Protein AF-A0A850Q297-F1 (afdb_monomer)

Sequence (116 aa):
MTSQLILLASAAAVTLILASGAYAALRRKRAEKAAANSEKAMLAKIADDQSKIDAAINAMADEMKDIRADIQWLTSERMIDQAINMAREGESGQEIVRQTGISADELVAMQAFRRH

Radius of gyration: 42.08 Å; Cα contacts (8 Å, |Δi|>4): 27; chains: 1; bounding box: 79×22×115 Å

Solvent-accessible surface area (backbone atoms only — not comparable to full-atom values): 6307 Å² total; per-residue (Å²): 117,69,70,62,52,52,54,51,52,52,53,53,51,52,52,52,52,51,50,51,52,54,50,53,52,52,51,49,56,50,50,54,53,51,50,56,50,50,51,53,52,50,52,52,48,52,53,51,54,48,54,52,51,55,52,51,52,52,52,50,53,52,52,52,50,51,52,49,51,52,51,52,51,54,49,51,54,51,38,50,54,49,43,52,50,41,51,72,74,64,52,52,52,68,56,38,27,73,75,51,70,50,45,58,67,58,51,52,51,53,54,57,60,71,76,108

Nearest PDB structures (foldseek):
  3frw-assembly2_D  TM=8.303E-01  e=1.503E+00  Blautia obeum ATCC 29174
  3frw-assembly1_A  TM=8.106E-01  e=3.415E+00  Blautia obeum ATCC 29174
  3ssw-assembly1_R  TM=7.664E-01  e=7.761E+00  Escherichia coli K-12

Foldseek 3Di:
DVVVVVVVVVVVVVVVVVVVVVVVVVVVVVVVVVVVVVVVVVVVVVVVVVVVVVVVVVVVVVVVVVVVVVVVVVLLVVLLVVLLVCVVVVHDQVVSCVVRVAGPVNNVVVVVVVVD

pLDDT: mean 88.02, std 8.3, range [48.84, 97.0]

Structure (mmCIF, N/CA/C/O backbone):
data_AF-A0A850Q297-F1
#
_entry.id   AF-A0A850Q297-F1
#
loop_
_atom_site.group_PDB
_atom_site.id
_atom_site.type_symbol
_atom_site.label_atom_id
_atom_site.label_alt_id
_atom_site.label_comp_id
_atom_site.label_asym_id
_atom_site.label_entity_id
_atom_site.label_seq_id
_atom_site.pdbx_PDB_ins_code
_atom_site.Cartn_x
_atom_site.Cartn_y
_atom_site.Cartn_z
_atom_site.occupancy
_atom_site.B_iso_or_equiv
_atom_site.auth_seq_id
_atom_site.auth_comp_id
_atom_site.auth_asym_id
_atom_site.auth_atom_id
_atom_site.pdbx_PDB_model_num
ATOM 1 N N . MET A 1 1 ? 47.324 -0.361 -70.277 1.00 60.75 1 MET A N 1
ATOM 2 C CA . MET A 1 1 ? 46.629 -1.147 -69.226 1.00 60.75 1 MET A CA 1
ATOM 3 C C . MET A 1 1 ? 46.745 -0.545 -67.825 1.00 60.75 1 MET A C 1
ATOM 5 O O . MET A 1 1 ? 45.784 -0.635 -67.078 1.00 60.75 1 MET A O 1
ATOM 9 N N . THR A 1 2 ? 47.851 0.107 -67.453 1.00 68.31 2 THR A N 1
ATOM 10 C CA . THR A 1 2 ? 48.070 0.652 -66.095 1.00 68.31 2 THR A CA 1
ATOM 11 C C . THR A 1 2 ? 47.100 1.771 -65.684 1.00 68.31 2 THR A C 1
ATOM 13 O O . THR A 1 2 ? 46.621 1.777 -64.556 1.00 68.31 2 THR A O 1
ATOM 16 N N . SER A 1 3 ? 46.736 2.680 -66.595 1.00 66.38 3 SER A N 1
ATOM 17 C CA . SER A 1 3 ? 45.834 3.808 -66.291 1.00 66.38 3 SER A CA 1
ATOM 18 C C . SER A 1 3 ? 44.388 3.382 -65.970 1.00 66.38 3 SER A C 1
ATOM 20 O O . SER A 1 3 ? 43.772 3.931 -65.059 1.00 66.38 3 SER A O 1
ATOM 22 N N . GLN A 1 4 ? 43.863 2.342 -66.633 1.00 75.56 4 GLN A N 1
ATOM 23 C CA . GLN A 1 4 ? 42.522 1.812 -66.339 1.00 75.56 4 GLN A CA 1
ATOM 24 C C . GLN A 1 4 ? 42.455 1.099 -64.982 1.00 75.56 4 GLN A C 1
ATOM 26 O O . GLN A 1 4 ? 41.444 1.200 -64.292 1.00 75.56 4 GLN A O 1
ATOM 31 N N . LEU A 1 5 ? 43.538 0.433 -64.568 1.00 76.00 5 LEU A N 1
ATOM 32 C CA . LEU A 1 5 ? 43.620 -0.213 -63.254 1.00 76.00 5 LEU A CA 1
ATOM 33 C C . LEU A 1 5 ? 43.636 0.813 -62.111 1.00 76.00 5 LEU A C 1
ATOM 35 O O . LEU A 1 5 ? 42.999 0.588 -61.087 1.00 76.00 5 LEU A O 1
ATOM 39 N N . ILE A 1 6 ? 44.295 1.961 -62.302 1.00 78.62 6 ILE A N 1
ATOM 40 C CA . ILE A 1 6 ? 44.317 3.049 -61.310 1.00 78.62 6 ILE A CA 1
ATOM 41 C C . ILE A 1 6 ? 42.926 3.685 -61.158 1.00 78.62 6 ILE A C 1
ATOM 43 O O . ILE A 1 6 ? 42.497 3.945 -60.036 1.00 78.62 6 ILE A O 1
ATOM 47 N N . LEU A 1 7 ? 42.199 3.885 -62.263 1.00 77.00 7 LEU A N 1
ATOM 48 C CA . LEU A 1 7 ? 40.830 4.422 -62.238 1.00 77.00 7 LEU A CA 1
ATOM 49 C C . LEU A 1 7 ? 39.829 3.462 -61.575 1.00 77.00 7 LEU A C 1
ATOM 51 O O . LEU A 1 7 ? 38.966 3.895 -60.817 1.00 77.00 7 LEU A O 1
ATOM 55 N N . LEU A 1 8 ? 39.956 2.156 -61.821 1.00 78.12 8 LEU A N 1
ATOM 56 C CA . LEU A 1 8 ? 39.134 1.139 -61.158 1.00 78.12 8 LEU A CA 1
ATOM 57 C C . LEU A 1 8 ? 39.432 1.052 -59.657 1.00 78.12 8 LEU A C 1
ATOM 59 O O . LEU A 1 8 ? 38.506 0.968 -58.850 1.00 78.12 8 LEU A O 1
ATOM 63 N N . ALA A 1 9 ? 40.708 1.119 -59.272 1.00 79.31 9 ALA A N 1
ATOM 64 C CA . ALA A 1 9 ? 41.116 1.084 -57.873 1.00 79.31 9 ALA A CA 1
ATOM 65 C C . ALA A 1 9 ? 40.638 2.319 -57.092 1.00 79.31 9 ALA A C 1
ATOM 67 O O . ALA A 1 9 ? 40.159 2.183 -55.965 1.00 79.31 9 ALA A O 1
ATOM 68 N N . SER A 1 10 ? 40.707 3.517 -57.682 1.00 77.81 10 SER A N 1
ATOM 69 C CA . SER A 1 10 ? 40.218 4.740 -57.033 1.00 77.81 10 SER A CA 1
ATOM 70 C C . SER A 1 10 ? 38.693 4.757 -56.913 1.00 77.81 10 SER A C 1
ATOM 72 O O . SER A 1 10 ? 38.172 5.109 -55.855 1.00 77.81 10 SER A O 1
ATOM 74 N N . ALA A 1 11 ? 37.972 4.291 -57.937 1.00 81.12 11 ALA A N 1
ATOM 75 C CA . ALA A 1 11 ? 36.519 4.148 -57.883 1.00 81.12 11 ALA A CA 1
ATOM 76 C C . ALA A 1 11 ? 36.077 3.159 -56.787 1.00 81.12 11 ALA A C 1
ATOM 78 O O . ALA A 1 11 ? 35.157 3.457 -56.025 1.00 81.12 11 ALA A O 1
ATOM 79 N N . ALA A 1 12 ? 36.762 2.018 -56.657 1.00 81.94 12 ALA A N 1
ATOM 80 C CA . ALA A 1 12 ? 36.489 1.031 -55.611 1.00 81.94 12 ALA A CA 1
ATOM 81 C C . ALA A 1 12 ? 36.816 1.550 -54.198 1.00 81.94 12 ALA A C 1
ATOM 83 O O . ALA A 1 12 ? 36.085 1.279 -53.245 1.00 81.94 12 ALA A O 1
ATOM 84 N N . ALA A 1 13 ? 37.888 2.331 -54.046 1.00 81.50 13 ALA A N 1
ATOM 85 C CA . ALA A 1 13 ? 38.235 2.940 -52.766 1.00 81.50 13 ALA A CA 1
ATOM 86 C C . ALA A 1 13 ? 37.173 3.960 -52.315 1.00 81.50 13 ALA A C 1
ATOM 88 O O . ALA A 1 13 ? 36.763 3.960 -51.154 1.00 81.50 13 ALA A O 1
ATOM 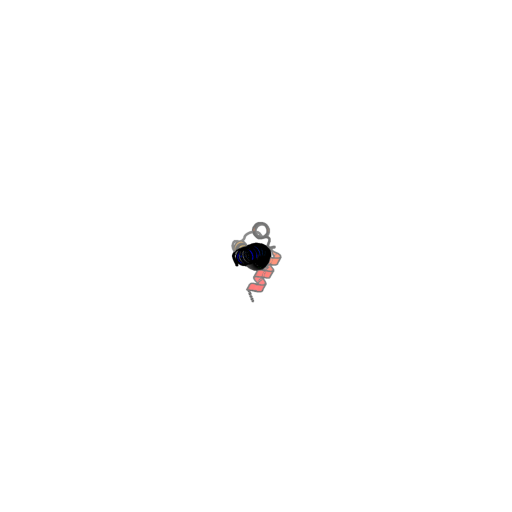89 N N . VAL A 1 14 ? 36.673 4.791 -53.235 1.00 84.56 14 VAL A N 1
ATOM 90 C CA . VAL A 1 14 ? 35.637 5.791 -52.933 1.00 84.56 14 VAL A CA 1
ATOM 91 C C . VAL A 1 14 ? 34.315 5.129 -52.535 1.00 84.56 14 VAL A C 1
ATOM 93 O O . VAL A 1 14 ? 33.687 5.558 -51.565 1.00 84.56 14 VAL A O 1
ATOM 96 N N . 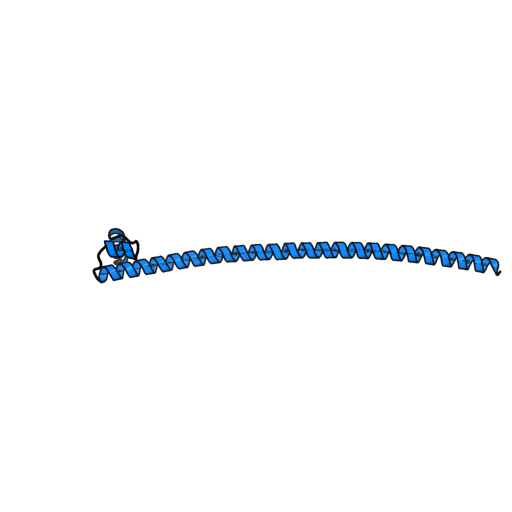THR A 1 15 ? 33.897 4.057 -53.214 1.00 83.31 15 THR A N 1
ATOM 97 C CA . THR A 1 15 ? 32.656 3.347 -52.861 1.00 83.31 15 THR A CA 1
ATOM 98 C C . THR A 1 15 ? 32.746 2.663 -51.499 1.00 83.31 15 THR A C 1
ATOM 100 O O . THR A 1 15 ? 31.785 2.727 -50.732 1.00 83.31 15 THR A O 1
ATOM 103 N N . LEU A 1 16 ? 33.898 2.086 -51.142 1.00 85.19 16 LEU A N 1
ATOM 104 C CA . LEU A 1 16 ? 34.136 1.515 -49.811 1.00 85.19 16 LEU A CA 1
ATOM 105 C C . LEU A 1 16 ? 34.078 2.575 -48.700 1.00 85.19 16 LEU A C 1
ATOM 107 O O . LEU A 1 16 ? 33.471 2.345 -47.649 1.00 85.19 16 LEU A O 1
ATOM 111 N N . ILE A 1 17 ? 34.654 3.757 -48.928 1.00 85.69 17 ILE A N 1
ATOM 112 C CA . ILE A 1 17 ? 34.611 4.865 -47.961 1.00 85.69 17 ILE A CA 1
ATOM 113 C C . ILE A 1 17 ? 33.171 5.369 -47.775 1.00 85.69 17 ILE A C 1
ATOM 115 O O . ILE A 1 17 ? 32.712 5.539 -46.646 1.00 85.69 17 ILE A O 1
ATOM 119 N N . LEU A 1 18 ? 32.414 5.538 -48.860 1.00 85.88 18 LEU A N 1
ATOM 120 C CA . LEU A 1 18 ? 31.011 5.954 -48.778 1.00 85.88 18 LEU A CA 1
ATOM 121 C C . LEU A 1 18 ? 30.131 4.895 -48.096 1.00 85.88 18 LEU A C 1
ATOM 123 O O . LEU A 1 18 ? 29.322 5.230 -47.229 1.00 85.88 18 LEU A O 1
ATOM 127 N N . ALA A 1 19 ? 30.316 3.616 -48.431 1.00 86.00 19 ALA A N 1
ATOM 128 C CA . ALA A 1 19 ? 29.574 2.511 -47.829 1.00 86.00 19 ALA A CA 1
ATOM 129 C C . ALA A 1 19 ? 29.864 2.373 -46.326 1.00 86.00 19 ALA A C 1
ATOM 131 O O . ALA A 1 19 ? 28.941 2.198 -45.528 1.00 86.00 19 ALA A O 1
ATOM 132 N N . SER A 1 20 ? 31.129 2.507 -45.919 1.00 82.94 20 SER A N 1
ATOM 133 C CA . SER A 1 20 ? 31.524 2.467 -44.505 1.00 82.94 20 SER A CA 1
ATOM 134 C C . SER A 1 20 ? 30.980 3.661 -43.711 1.00 82.94 20 SER A C 1
ATOM 136 O O . SER A 1 20 ? 30.471 3.470 -42.603 1.00 82.94 20 SER A O 1
ATOM 138 N N . GLY A 1 21 ? 30.980 4.867 -44.288 1.00 88.00 21 GLY A N 1
ATOM 139 C CA . GLY A 1 21 ? 30.352 6.049 -43.691 1.00 88.00 21 GLY A CA 1
ATOM 140 C C . GLY A 1 21 ? 28.839 5.887 -43.513 1.00 88.00 21 GLY A C 1
ATOM 141 O O . GLY A 1 21 ? 28.305 6.144 -42.429 1.00 88.00 21 GLY A O 1
ATOM 142 N N . ALA A 1 22 ? 28.148 5.379 -44.539 1.00 88.56 22 ALA A N 1
ATOM 143 C CA . ALA A 1 22 ? 26.716 5.090 -44.479 1.00 88.56 22 ALA A CA 1
ATOM 144 C C . ALA A 1 22 ? 26.388 4.021 -43.420 1.00 88.56 22 ALA A C 1
ATOM 146 O O . ALA A 1 22 ? 25.440 4.173 -42.644 1.00 88.56 22 ALA A O 1
ATOM 147 N N . TYR A 1 23 ? 27.208 2.970 -43.329 1.00 90.69 23 TYR A N 1
ATOM 148 C CA . TYR A 1 23 ? 27.071 1.927 -42.315 1.00 90.69 23 TYR A CA 1
ATOM 149 C C . TYR A 1 23 ? 27.268 2.470 -40.891 1.00 90.69 23 TYR A C 1
ATOM 151 O O . TYR A 1 23 ? 26.463 2.186 -39.999 1.00 90.69 23 TYR A O 1
ATOM 159 N N . ALA A 1 24 ? 28.286 3.307 -40.671 1.00 90.00 24 ALA A N 1
ATOM 160 C CA . ALA A 1 24 ? 28.528 3.944 -39.378 1.00 90.00 24 ALA A CA 1
ATOM 161 C C . ALA A 1 24 ? 27.361 4.855 -38.953 1.00 90.00 24 ALA A C 1
ATOM 163 O O . ALA A 1 24 ? 26.934 4.811 -37.796 1.00 90.00 24 ALA A O 1
ATOM 164 N N . ALA A 1 25 ? 26.792 5.627 -39.884 1.00 89.94 25 ALA A N 1
ATOM 165 C CA . ALA A 1 25 ? 25.628 6.473 -39.621 1.00 89.94 25 ALA A CA 1
ATOM 166 C C . ALA A 1 25 ? 24.374 5.651 -39.263 1.00 89.94 25 ALA A C 1
ATOM 168 O O . ALA A 1 25 ? 23.673 5.972 -38.300 1.00 89.94 25 ALA A O 1
ATOM 169 N N . LEU A 1 26 ? 24.113 4.553 -39.980 1.00 89.94 26 LEU A N 1
ATOM 170 C CA . LEU A 1 26 ? 23.015 3.630 -39.667 1.00 89.94 26 LEU A CA 1
ATOM 171 C C . LEU A 1 26 ? 23.189 2.978 -38.291 1.00 89.94 26 LEU A C 1
ATOM 173 O O . LEU A 1 26 ? 22.216 2.854 -37.543 1.00 89.94 26 LEU A O 1
ATOM 177 N N . ARG A 1 27 ? 24.421 2.598 -37.926 1.00 91.38 27 ARG A N 1
ATOM 178 C CA . ARG A 1 27 ? 24.726 2.033 -36.605 1.00 91.38 27 ARG A CA 1
ATOM 179 C C . ARG A 1 27 ? 24.458 3.037 -35.483 1.00 91.38 27 ARG A C 1
ATOM 181 O O . ARG A 1 27 ? 23.865 2.649 -34.481 1.00 91.38 27 ARG A O 1
ATOM 188 N N . ARG A 1 28 ? 24.826 4.312 -35.660 1.00 91.06 28 ARG A N 1
ATOM 189 C CA . ARG A 1 28 ? 24.531 5.380 -34.686 1.00 91.06 28 ARG A CA 1
ATOM 190 C C . ARG A 1 28 ? 23.030 5.571 -34.490 1.00 91.06 28 ARG A C 1
ATOM 192 O O . ARG A 1 28 ? 22.560 5.469 -33.365 1.00 91.06 28 ARG A O 1
ATOM 199 N N . LYS A 1 29 ? 22.258 5.685 -35.577 1.00 90.31 29 LYS A N 1
ATOM 200 C CA . LYS A 1 29 ? 20.790 5.804 -35.491 1.00 90.31 29 LYS A CA 1
ATOM 201 C C . LYS A 1 29 ? 20.129 4.600 -34.817 1.00 90.31 29 LYS A C 1
ATOM 203 O O . LYS A 1 29 ? 19.131 4.749 -34.118 1.00 90.31 29 LYS A O 1
ATOM 208 N N . ARG A 1 30 ? 20.654 3.387 -35.032 1.00 89.25 30 ARG A N 1
ATOM 209 C CA . ARG A 1 30 ? 20.177 2.184 -34.330 1.00 89.25 30 ARG A CA 1
ATOM 210 C C . ARG A 1 30 ? 20.508 2.228 -32.841 1.00 89.25 30 ARG A C 1
ATOM 212 O O . ARG A 1 30 ? 19.645 1.880 -32.045 1.00 89.25 30 ARG A O 1
ATOM 219 N N . ALA A 1 31 ? 21.709 2.673 -32.475 1.00 89.88 31 ALA A N 1
ATOM 220 C CA . ALA A 1 31 ? 22.111 2.830 -31.080 1.00 89.88 31 ALA A CA 1
ATOM 221 C C . ALA A 1 31 ? 21.264 3.890 -30.354 1.00 89.88 31 ALA A C 1
ATOM 223 O O . ALA A 1 31 ? 20.784 3.626 -29.260 1.00 89.88 31 ALA A O 1
ATOM 224 N N . GLU A 1 32 ? 20.992 5.031 -30.991 1.00 90.31 32 GLU A N 1
ATOM 225 C CA . GLU A 1 32 ? 20.105 6.078 -30.459 1.00 90.31 32 GLU A CA 1
ATOM 226 C C . GLU A 1 32 ? 18.679 5.558 -30.238 1.00 90.31 32 GLU A C 1
ATOM 228 O O . GLU A 1 32 ? 18.101 5.749 -29.172 1.00 90.31 32 GLU A O 1
ATOM 233 N N . LYS A 1 33 ? 18.118 4.832 -31.215 1.00 90.62 33 LYS A N 1
ATOM 234 C CA . LYS A 1 33 ? 16.797 4.202 -31.064 1.00 90.62 33 LYS A CA 1
ATOM 235 C C . LYS A 1 33 ? 16.779 3.144 -29.963 1.00 90.62 33 LYS A C 1
ATOM 237 O O . LYS A 1 33 ? 15.796 3.052 -29.235 1.00 90.62 33 LYS A O 1
ATOM 242 N N . ALA A 1 34 ? 17.840 2.348 -29.840 1.00 91.62 34 ALA A N 1
ATOM 243 C CA . ALA A 1 34 ? 17.959 1.353 -28.780 1.00 91.62 34 ALA A CA 1
ATOM 244 C C . ALA A 1 34 ? 18.027 2.018 -27.397 1.00 91.62 34 ALA A C 1
ATOM 246 O O . ALA A 1 34 ? 17.310 1.590 -26.497 1.00 91.62 34 ALA A O 1
ATOM 247 N 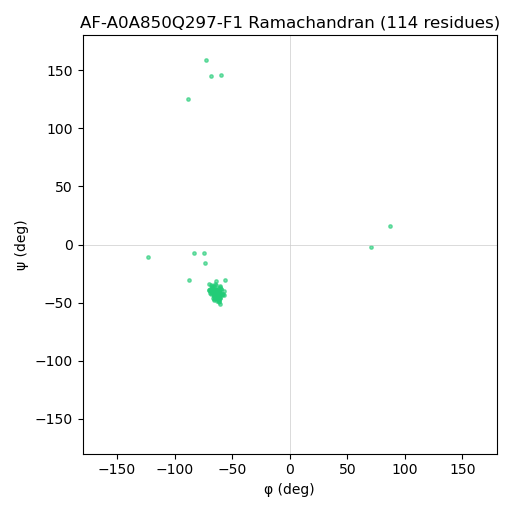N . ALA A 1 35 ? 18.800 3.099 -27.257 1.00 91.38 35 ALA A N 1
ATOM 248 C CA . ALA A 1 35 ? 18.886 3.882 -26.028 1.00 91.38 35 ALA A CA 1
ATOM 249 C C . ALA A 1 35 ? 17.527 4.502 -25.652 1.00 91.38 35 ALA A C 1
ATOM 251 O O . ALA A 1 35 ? 17.051 4.311 -24.534 1.00 91.38 35 ALA A O 1
ATOM 252 N N . ALA A 1 36 ? 16.840 5.134 -26.609 1.00 92.31 36 ALA A N 1
ATOM 253 C CA . ALA A 1 36 ? 15.508 5.698 -26.385 1.00 92.31 36 ALA A CA 1
ATOM 254 C C . ALA A 1 36 ? 14.471 4.625 -26.001 1.00 92.31 36 ALA A C 1
ATOM 256 O O . ALA A 1 36 ? 13.608 4.854 -25.156 1.00 92.31 36 ALA A O 1
ATOM 257 N N . ASN A 1 37 ? 14.552 3.431 -26.594 1.00 93.56 37 ASN A N 1
ATOM 258 C CA . ASN A 1 37 ? 13.682 2.318 -26.223 1.00 93.56 37 ASN A CA 1
ATOM 259 C C . ASN A 1 37 ? 13.999 1.784 -24.820 1.00 93.56 37 ASN A C 1
ATOM 261 O O . ASN A 1 37 ? 13.070 1.459 -24.085 1.00 93.56 37 ASN A O 1
ATOM 265 N N . SER A 1 38 ? 15.278 1.717 -24.429 1.00 92.31 38 SER A N 1
ATOM 266 C CA . SER A 1 38 ? 15.656 1.315 -23.069 1.00 92.31 38 SER A CA 1
ATOM 267 C C . SER A 1 38 ? 15.210 2.325 -22.016 1.00 92.31 38 SER A C 1
ATOM 269 O O . SER A 1 38 ? 14.728 1.921 -20.964 1.00 92.31 38 SER A O 1
ATOM 271 N N . GLU A 1 39 ? 15.285 3.622 -22.318 1.00 92.25 39 GLU A N 1
ATOM 272 C CA . GLU A 1 39 ? 14.795 4.680 -21.434 1.00 92.25 39 GLU A CA 1
ATOM 273 C C . GLU A 1 39 ? 13.278 4.576 -21.248 1.00 92.25 39 GLU A C 1
ATOM 275 O O . GLU A 1 39 ? 12.789 4.552 -20.121 1.00 92.25 39 GLU A O 1
ATOM 280 N N . LYS A 1 40 ? 12.522 4.390 -22.338 1.00 94.12 40 LYS A N 1
ATOM 281 C CA . LYS A 1 40 ? 11.073 4.144 -22.261 1.00 94.12 40 LYS A CA 1
ATOM 282 C C . LYS A 1 40 ? 10.733 2.897 -21.449 1.00 94.12 40 LYS A C 1
ATOM 284 O O . LYS A 1 40 ? 9.798 2.933 -20.657 1.00 94.12 40 LYS A O 1
ATOM 289 N N . ALA A 1 41 ? 11.478 1.808 -21.634 1.00 94.94 41 ALA A N 1
ATOM 290 C CA . ALA A 1 41 ? 11.276 0.581 -20.869 1.00 94.94 41 ALA A CA 1
ATOM 29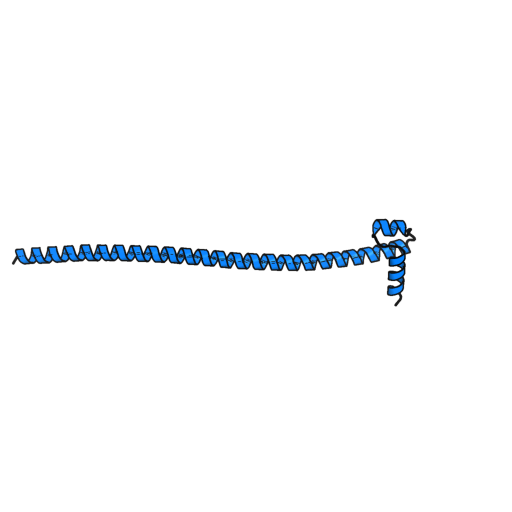1 C C . ALA A 1 41 ? 11.570 0.787 -19.373 1.00 94.94 41 ALA A C 1
ATOM 293 O O . ALA A 1 41 ? 10.832 0.284 -18.529 1.00 94.94 41 ALA A O 1
ATOM 294 N N . MET A 1 42 ? 12.604 1.564 -19.041 1.00 95.81 42 MET A N 1
ATOM 295 C CA . MET A 1 42 ? 12.925 1.925 -17.662 1.00 95.81 42 MET A CA 1
ATOM 296 C C . MET A 1 42 ? 11.824 2.782 -17.032 1.00 95.81 42 MET A C 1
ATOM 298 O O . MET A 1 42 ? 11.392 2.481 -15.924 1.00 95.81 42 MET A O 1
ATOM 302 N N . LEU A 1 43 ? 11.322 3.797 -17.740 1.00 96.06 43 LEU A N 1
ATOM 303 C CA . LEU A 1 43 ? 10.217 4.635 -17.262 1.00 96.06 43 LEU A CA 1
ATOM 304 C C . LEU A 1 43 ? 8.930 3.827 -17.062 1.00 96.06 43 LEU A C 1
ATOM 306 O O . LEU A 1 43 ? 8.260 3.989 -16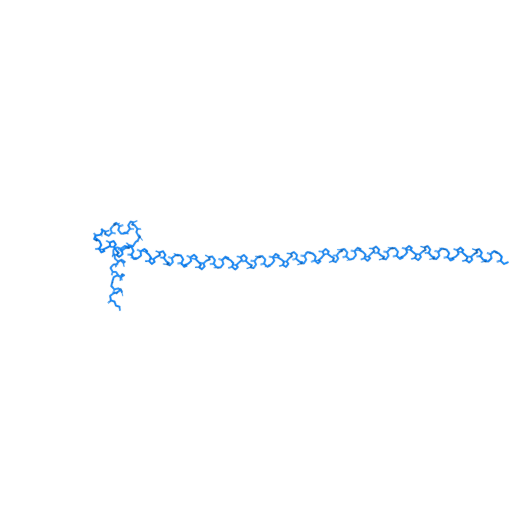.048 1.00 96.06 43 LEU A O 1
ATOM 310 N N . ALA A 1 44 ? 8.612 2.920 -17.989 1.00 96.00 44 ALA A N 1
ATOM 311 C CA . ALA A 1 44 ? 7.468 2.024 -17.851 1.00 96.00 44 ALA A CA 1
ATOM 312 C C . ALA A 1 44 ? 7.605 1.114 -16.623 1.00 96.00 44 ALA A C 1
ATOM 314 O O . ALA A 1 44 ? 6.636 0.917 -15.896 1.00 96.00 44 ALA A O 1
ATOM 315 N N . LYS A 1 45 ? 8.815 0.606 -16.358 1.00 96.25 45 LYS A N 1
ATOM 316 C CA . LYS A 1 45 ? 9.088 -0.197 -15.165 1.00 96.25 45 LYS A CA 1
ATOM 317 C C . LYS A 1 45 ? 8.930 0.618 -13.879 1.00 96.25 45 LYS A C 1
ATOM 319 O O . LYS A 1 45 ? 8.310 0.135 -12.946 1.00 96.25 45 LYS A O 1
ATOM 324 N N . ILE A 1 46 ? 9.444 1.849 -13.842 1.00 96.38 46 ILE A N 1
ATOM 325 C CA . ILE A 1 46 ? 9.284 2.738 -12.681 1.00 96.38 46 ILE A CA 1
ATOM 326 C C . ILE A 1 46 ? 7.799 3.013 -12.417 1.00 96.38 46 ILE A C 1
ATOM 328 O O . ILE A 1 46 ? 7.371 2.952 -11.271 1.00 96.38 46 ILE A O 1
ATOM 332 N N . ALA A 1 47 ? 7.009 3.267 -13.463 1.00 95.94 47 ALA A N 1
ATOM 333 C CA . ALA A 1 47 ? 5.571 3.487 -13.324 1.00 95.94 47 ALA A CA 1
ATOM 334 C C . ALA A 1 47 ? 4.831 2.242 -12.796 1.00 95.94 47 ALA A C 1
ATOM 336 O O . ALA A 1 47 ? 3.962 2.364 -11.935 1.00 95.94 47 ALA A O 1
ATOM 337 N N . ASP A 1 48 ? 5.191 1.049 -13.277 1.00 96.50 48 ASP A N 1
ATOM 338 C CA . ASP A 1 48 ? 4.638 -0.226 -12.798 1.00 96.50 48 ASP A CA 1
ATOM 339 C C . ASP A 1 48 ? 5.017 -0.500 -11.332 1.00 96.50 48 ASP A C 1
ATOM 341 O O . ASP A 1 48 ? 4.159 -0.823 -10.511 1.00 96.50 48 ASP A O 1
ATOM 345 N N . ASP A 1 49 ? 6.288 -0.303 -10.974 1.00 96.44 49 ASP A N 1
ATOM 346 C CA . ASP A 1 49 ? 6.771 -0.458 -9.600 1.00 96.44 49 ASP A CA 1
ATOM 347 C C . ASP A 1 49 ? 6.076 0.544 -8.658 1.00 96.44 49 ASP A C 1
ATOM 349 O O . ASP A 1 49 ? 5.647 0.167 -7.567 1.00 96.44 49 ASP A O 1
ATOM 353 N N . GLN A 1 50 ? 5.877 1.791 -9.096 1.00 96.19 50 GLN A N 1
ATOM 354 C CA . GLN A 1 50 ? 5.148 2.801 -8.330 1.00 96.19 50 GLN A CA 1
ATOM 355 C C . GLN A 1 50 ? 3.677 2.414 -8.125 1.00 96.19 50 GLN A C 1
ATOM 357 O O . GLN A 1 50 ? 3.189 2.465 -7.000 1.00 96.19 50 GLN A O 1
ATOM 362 N N . SER A 1 51 ? 2.996 1.924 -9.165 1.00 95.69 51 SER A N 1
ATOM 363 C CA . SER A 1 51 ? 1.614 1.444 -9.041 1.00 95.69 51 SER A CA 1
ATOM 364 C C . SER A 1 51 ? 1.480 0.285 -8.048 1.00 95.69 51 SER A C 1
ATOM 366 O O . SER A 1 51 ? 0.472 0.198 -7.346 1.00 95.69 51 SER A O 1
ATOM 368 N N . LYS A 1 52 ? 2.466 -0.617 -7.983 1.00 96.06 52 LYS A N 1
ATOM 369 C CA . LYS A 1 52 ? 2.470 -1.726 -7.016 1.00 96.06 52 LYS A CA 1
ATOM 370 C C . LYS A 1 52 ? 2.699 -1.239 -5.593 1.00 96.06 52 LYS A C 1
ATOM 372 O O . LYS A 1 52 ? 2.066 -1.755 -4.676 1.00 96.06 52 LYS A O 1
ATOM 377 N N . ILE A 1 53 ? 3.582 -0.258 -5.412 1.00 96.56 53 ILE A N 1
ATOM 378 C CA . ILE A 1 53 ? 3.823 0.369 -4.110 1.00 96.56 53 ILE A CA 1
ATOM 379 C C . ILE A 1 53 ? 2.544 1.049 -3.616 1.00 96.56 53 ILE A C 1
ATOM 381 O O . ILE A 1 53 ? 2.132 0.795 -2.489 1.00 96.56 53 ILE A O 1
ATOM 385 N N . ASP A 1 54 ? 1.875 1.833 -4.462 1.00 96.69 54 ASP A N 1
ATOM 386 C CA . ASP A 1 54 ? 0.630 2.514 -4.094 1.00 96.69 54 ASP A CA 1
ATOM 387 C C . ASP A 1 54 ? -0.473 1.509 -3.723 1.00 96.69 54 ASP A C 1
ATOM 389 O O . ASP A 1 54 ? -1.168 1.678 -2.719 1.00 96.69 54 ASP A O 1
ATOM 393 N N . ALA A 1 55 ? -0.601 0.414 -4.480 1.00 96.56 55 ALA A N 1
ATOM 394 C CA . ALA A 1 55 ? -1.533 -0.664 -4.156 1.00 96.56 55 ALA A CA 1
ATOM 395 C C . ALA A 1 55 ? -1.209 -1.334 -2.809 1.00 96.56 55 ALA A C 1
ATOM 397 O O . ALA A 1 55 ? -2.117 -1.586 -2.018 1.00 96.56 55 ALA A O 1
ATOM 398 N N . ALA A 1 56 ? 0.072 -1.588 -2.522 1.00 96.56 56 ALA A N 1
ATOM 399 C CA . ALA A 1 56 ? 0.505 -2.168 -1.254 1.00 96.56 56 ALA A CA 1
ATOM 400 C C . ALA A 1 56 ? 0.254 -1.223 -0.068 1.00 96.56 56 ALA A C 1
ATOM 402 O O . ALA A 1 56 ? -0.209 -1.672 0.977 1.00 96.56 56 ALA A O 1
ATOM 403 N N . ILE A 1 57 ? 0.504 0.080 -0.234 1.00 97.00 57 ILE A N 1
ATOM 404 C CA . ILE A 1 57 ? 0.227 1.093 0.795 1.00 97.00 57 ILE A CA 1
ATOM 405 C C . ILE A 1 57 ? -1.269 1.142 1.108 1.00 97.00 57 ILE A C 1
ATOM 407 O O . ILE A 1 57 ? -1.642 1.160 2.279 1.00 97.00 57 ILE A O 1
ATOM 411 N N . ASN A 1 58 ? -2.124 1.125 0.084 1.00 96.75 58 ASN A N 1
ATOM 412 C CA . ASN A 1 58 ? -3.572 1.126 0.285 1.00 96.75 58 ASN A CA 1
ATOM 413 C C . ASN A 1 58 ? -4.042 -0.139 1.015 1.00 96.75 58 ASN A C 1
ATOM 415 O O . ASN A 1 58 ? -4.797 -0.035 1.976 1.00 96.75 58 ASN A O 1
ATOM 419 N N . ALA A 1 59 ? -3.531 -1.312 0.632 1.00 96.31 59 ALA A N 1
ATOM 420 C CA . ALA A 1 59 ? -3.850 -2.562 1.319 1.00 96.31 59 ALA A CA 1
ATOM 421 C C . ALA A 1 59 ? -3.426 -2.537 2.800 1.00 96.31 59 ALA A C 1
ATOM 423 O O . ALA A 1 59 ? -4.200 -2.927 3.670 1.00 96.31 59 ALA A O 1
ATOM 424 N N . MET A 1 60 ? -2.231 -2.016 3.103 1.00 95.88 60 MET A N 1
ATOM 425 C CA . MET A 1 60 ? -1.771 -1.844 4.487 1.00 95.88 60 MET A CA 1
ATOM 426 C C . MET A 1 60 ? -2.643 -0.856 5.270 1.00 95.88 60 MET A C 1
ATOM 428 O O . MET A 1 60 ? -2.886 -1.058 6.457 1.00 95.88 60 MET A O 1
ATOM 432 N N . ALA A 1 61 ? -3.106 0.222 4.633 1.00 96.00 61 ALA A N 1
ATOM 433 C CA . ALA A 1 61 ? -3.980 1.197 5.275 1.00 96.00 61 ALA A CA 1
ATOM 434 C C . ALA A 1 61 ? -5.339 0.584 5.652 1.00 96.00 61 ALA A C 1
ATOM 436 O O . ALA A 1 61 ? -5.845 0.859 6.743 1.00 96.00 61 ALA A O 1
ATOM 437 N N . ASP A 1 62 ? -5.892 -0.268 4.787 1.00 95.81 62 ASP A N 1
ATOM 438 C CA . ASP A 1 62 ? -7.121 -1.013 5.063 1.00 95.81 62 ASP A CA 1
ATOM 439 C C . ASP A 1 62 ? -6.917 -2.017 6.210 1.00 95.81 62 ASP A C 1
ATOM 441 O O . ASP A 1 62 ? -7.672 -1.996 7.181 1.00 95.81 62 ASP A O 1
ATOM 445 N N . GLU A 1 63 ? -5.831 -2.797 6.196 1.00 95.75 63 GLU A N 1
ATOM 446 C CA . GLU A 1 63 ? -5.482 -3.698 7.309 1.00 95.75 63 GLU A CA 1
ATOM 447 C C . GLU A 1 63 ? -5.317 -2.945 8.640 1.00 95.75 63 GLU A C 1
ATOM 449 O O . GLU A 1 63 ? -5.805 -3.374 9.686 1.00 95.75 63 GLU A O 1
ATOM 454 N N . MET A 1 64 ? -4.663 -1.779 8.625 1.00 95.69 64 MET A N 1
ATOM 455 C CA . MET A 1 64 ? -4.512 -0.943 9.820 1.00 95.69 64 MET A CA 1
ATOM 456 C C . MET A 1 64 ? -5.848 -0.414 10.346 1.00 95.69 64 MET A C 1
ATOM 458 O O . MET A 1 64 ? -5.987 -0.184 11.552 1.00 95.69 64 MET A O 1
ATOM 462 N N . LYS A 1 65 ? -6.820 -0.172 9.465 1.00 95.06 65 LYS A N 1
ATOM 463 C CA . LYS A 1 65 ? -8.165 0.246 9.862 1.00 95.06 65 LYS A CA 1
ATOM 464 C C . LYS A 1 65 ? -8.899 -0.894 10.563 1.00 95.06 65 LYS A C 1
ATOM 466 O O . LYS A 1 65 ? -9.510 -0.638 11.600 1.00 95.06 65 LYS A O 1
ATOM 471 N N . ASP A 1 66 ? -8.780 -2.112 10.052 1.00 94.25 66 ASP A N 1
ATOM 472 C CA . ASP A 1 66 ? -9.396 -3.295 10.654 1.00 94.25 66 ASP A CA 1
ATOM 473 C C . ASP A 1 66 ? -8.769 -3.603 12.019 1.00 94.25 66 ASP A C 1
ATOM 475 O O . ASP A 1 66 ? -9.476 -3.668 13.021 1.00 94.25 66 ASP A O 1
ATOM 479 N N . ILE A 1 67 ? -7.434 -3.611 12.113 1.00 94.88 67 ILE A N 1
ATOM 480 C CA . ILE A 1 67 ? -6.724 -3.779 13.394 1.00 94.88 67 ILE A CA 1
ATOM 481 C C . ILE A 1 67 ? -7.132 -2.699 14.402 1.00 94.88 67 ILE A C 1
ATOM 483 O O . ILE A 1 67 ? -7.299 -2.970 15.591 1.00 94.88 67 ILE A O 1
ATOM 487 N N . ARG A 1 68 ? -7.297 -1.446 13.959 1.00 93.56 68 ARG A N 1
ATOM 488 C CA . ARG A 1 68 ? -7.767 -0.369 14.839 1.00 93.56 68 ARG A CA 1
ATOM 489 C C . ARG A 1 68 ? -9.175 -0.651 15.357 1.00 93.56 68 ARG A C 1
ATOM 491 O O . ARG A 1 68 ? -9.423 -0.391 16.533 1.00 93.56 68 ARG A O 1
ATOM 498 N N . ALA A 1 69 ? -10.074 -1.138 14.505 1.00 92.44 69 ALA A N 1
ATOM 499 C CA . ALA A 1 69 ? -11.427 -1.501 14.906 1.00 92.44 69 ALA A CA 1
ATOM 500 C C . ALA A 1 69 ? -11.410 -2.652 15.923 1.00 92.44 69 ALA A C 1
ATOM 502 O O . ALA A 1 69 ? -12.071 -2.551 16.956 1.00 92.44 69 ALA A O 1
ATOM 503 N N . ASP A 1 70 ? -10.579 -3.671 15.704 1.00 93.88 70 ASP A N 1
ATOM 504 C CA . ASP A 1 70 ? -10.402 -4.787 16.638 1.00 93.88 70 ASP A CA 1
ATOM 505 C C . ASP A 1 70 ? -9.856 -4.318 17.991 1.00 93.88 70 ASP A C 1
ATOM 507 O O . ASP A 1 70 ? -10.365 -4.700 19.044 1.00 93.88 70 ASP A O 1
ATOM 511 N N . ILE A 1 71 ? -8.856 -3.429 17.991 1.00 92.50 71 ILE A N 1
ATOM 512 C CA . ILE A 1 71 ? -8.314 -2.841 19.223 1.00 92.50 71 ILE A CA 1
ATOM 513 C C . ILE A 1 71 ? -9.386 -2.034 19.954 1.00 92.50 71 ILE A C 1
ATOM 515 O O . ILE A 1 71 ? -9.487 -2.123 21.179 1.00 92.50 71 ILE A O 1
ATOM 519 N N . GLN A 1 72 ? -10.176 -1.237 19.231 1.00 89.62 72 GLN A N 1
ATOM 520 C CA . GLN A 1 72 ? -11.278 -0.479 19.822 1.00 89.62 72 GLN A CA 1
ATOM 521 C C . GLN A 1 72 ? -12.312 -1.413 20.447 1.00 89.62 72 GLN A C 1
ATOM 523 O O . GLN A 1 72 ? -12.700 -1.191 21.590 1.00 89.62 72 GLN A O 1
ATOM 528 N N . TRP A 1 73 ? -12.688 -2.481 19.745 1.00 89.62 73 TRP A N 1
ATOM 529 C CA . TRP A 1 73 ? -13.615 -3.486 20.249 1.00 89.62 73 TRP A CA 1
ATOM 530 C C . TRP A 1 73 ? -13.088 -4.170 21.519 1.00 89.62 73 TRP A C 1
ATOM 532 O O . TRP A 1 73 ? -13.766 -4.145 22.545 1.00 89.62 73 TRP A O 1
ATOM 542 N N . LEU A 1 74 ? -11.846 -4.668 21.502 1.00 92.12 74 LEU A N 1
ATOM 543 C CA . LEU A 1 74 ? -11.202 -5.286 22.669 1.00 92.12 74 LEU A CA 1
ATOM 544 C C . LEU A 1 74 ? -11.089 -4.320 23.854 1.00 92.12 74 LEU A C 1
ATOM 546 O O . LEU A 1 74 ? -11.249 -4.706 25.012 1.00 92.12 74 LEU A O 1
ATOM 550 N N . THR A 1 75 ? -10.801 -3.048 23.573 1.00 89.81 75 THR A N 1
ATOM 551 C CA . THR A 1 75 ? -10.712 -2.010 24.604 1.00 89.81 75 THR A CA 1
ATOM 552 C C . THR A 1 75 ? -12.080 -1.764 25.228 1.00 89.81 75 THR A C 1
ATOM 554 O O . THR A 1 75 ? -12.185 -1.740 26.452 1.00 89.81 75 THR A O 1
ATOM 557 N N . SER A 1 76 ? -13.134 -1.644 24.416 1.00 8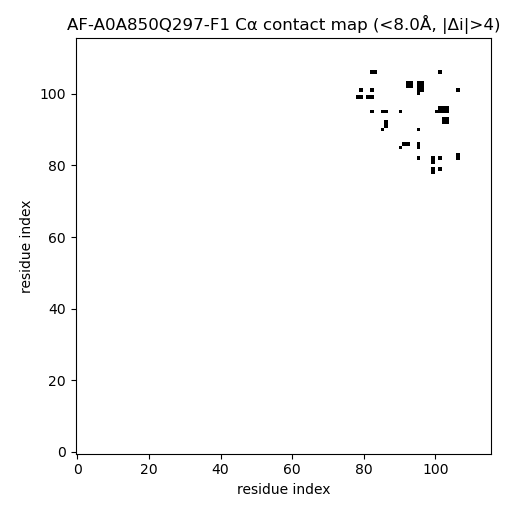7.00 76 SER A N 1
ATOM 558 C CA . SER A 1 76 ? -14.509 -1.505 24.898 1.00 87.00 76 SER A CA 1
ATOM 559 C C . SER A 1 76 ? -14.957 -2.715 25.720 1.00 87.00 76 SER A C 1
ATOM 561 O O . SER A 1 76 ? -15.530 -2.528 26.790 1.00 87.00 76 SER A O 1
ATOM 563 N N . GLU A 1 77 ? -14.649 -3.940 25.287 1.00 88.50 77 GLU A N 1
ATOM 564 C CA . GLU A 1 77 ? -14.972 -5.162 26.037 1.00 88.50 77 GLU A CA 1
ATOM 565 C C . GLU A 1 77 ? -14.269 -5.178 27.404 1.00 88.50 77 GLU A C 1
ATOM 567 O O . GLU A 1 77 ? -14.907 -5.364 28.443 1.00 88.50 77 GLU A O 1
ATOM 572 N N . ARG A 1 78 ? -12.971 -4.847 27.433 1.00 89.56 78 ARG A N 1
ATOM 573 C CA . ARG A 1 78 ? -12.208 -4.728 28.682 1.00 89.56 78 ARG A CA 1
ATOM 574 C C . ARG A 1 78 ? -12.756 -3.637 29.606 1.00 89.56 78 ARG A C 1
ATOM 576 O O . ARG A 1 78 ? -12.768 -3.831 30.821 1.00 89.56 78 ARG A O 1
ATOM 583 N N . MET A 1 79 ? -13.188 -2.496 29.065 1.00 90.06 79 MET A N 1
ATOM 584 C CA . MET A 1 79 ? -13.783 -1.408 29.851 1.00 90.06 79 MET A CA 1
ATOM 585 C C . MET A 1 79 ? -15.097 -1.842 30.504 1.00 90.06 79 MET A C 1
ATOM 587 O O . MET A 1 79 ? -15.325 -1.525 31.670 1.00 90.06 79 MET A O 1
ATOM 591 N N . ILE A 1 80 ? -15.923 -2.608 29.787 1.00 88.50 80 ILE A N 1
ATOM 592 C CA . ILE A 1 80 ? -17.166 -3.176 30.323 1.00 88.50 80 ILE A CA 1
ATOM 593 C C . ILE A 1 80 ? -16.857 -4.147 31.465 1.00 88.50 80 ILE A C 1
ATOM 595 O O . ILE A 1 80 ? -17.431 -4.023 32.548 1.00 88.50 80 ILE A O 1
ATOM 599 N N . ASP A 1 81 ? -15.921 -5.074 31.266 1.00 90.38 81 ASP A N 1
ATOM 600 C CA . ASP A 1 81 ? -15.527 -6.022 32.311 1.00 90.38 81 ASP A CA 1
ATOM 601 C C . ASP A 1 81 ? -14.959 -5.317 33.548 1.00 90.38 81 ASP A C 1
ATOM 603 O O . ASP A 1 81 ? -15.308 -5.666 34.680 1.00 90.38 81 ASP A O 1
ATOM 607 N N . GLN A 1 82 ? -14.129 -4.290 33.350 1.00 91.88 82 GLN A N 1
ATOM 608 C CA . GLN A 1 82 ? -13.611 -3.469 34.442 1.00 91.88 82 GLN A CA 1
ATOM 609 C C . GLN A 1 82 ? -14.746 -2.768 35.195 1.00 91.88 82 GLN A C 1
ATOM 611 O O . GLN A 1 82 ? -14.799 -2.858 36.419 1.00 91.88 82 GLN A O 1
ATOM 616 N N . ALA A 1 83 ? -15.678 -2.125 34.489 1.00 89.69 83 ALA A N 1
ATOM 617 C CA . ALA A 1 83 ? -16.802 -1.428 35.105 1.00 89.69 83 ALA A CA 1
ATOM 618 C C . ALA A 1 83 ? -17.700 -2.387 35.908 1.00 89.69 83 ALA A C 1
ATOM 620 O O . ALA A 1 83 ? -18.129 -2.067 37.018 1.00 89.69 83 ALA A O 1
ATOM 621 N N . ILE A 1 84 ? -17.942 -3.596 35.390 1.00 87.19 84 ILE A N 1
ATOM 622 C CA . ILE A 1 84 ? -18.690 -4.645 36.096 1.00 87.19 84 ILE A CA 1
ATOM 623 C C . ILE A 1 84 ? -17.959 -5.080 37.368 1.00 87.19 84 ILE A C 1
ATOM 625 O O . ILE A 1 84 ? -18.601 -5.260 38.404 1.00 87.19 84 ILE A O 1
ATOM 629 N N . ASN A 1 85 ? -16.642 -5.272 37.305 1.00 91.12 85 ASN A N 1
ATOM 630 C CA . ASN A 1 85 ? -15.859 -5.672 38.473 1.00 91.12 85 ASN A CA 1
ATOM 631 C C . ASN A 1 85 ? -15.849 -4.574 39.539 1.00 91.12 85 ASN A C 1
ATOM 633 O O . ASN A 1 85 ? -16.153 -4.866 40.691 1.00 91.12 85 ASN A O 1
ATOM 637 N N . MET A 1 86 ? -15.646 -3.314 39.149 1.00 90.69 86 MET A N 1
ATOM 638 C CA . MET A 1 86 ? -15.741 -2.172 40.063 1.00 90.69 86 MET A CA 1
ATOM 639 C C . MET A 1 86 ? -17.119 -2.103 40.741 1.00 90.69 86 MET A C 1
ATOM 641 O O . MET A 1 86 ? -17.217 -1.943 41.955 1.00 90.69 86 MET A O 1
ATOM 645 N N . ALA A 1 87 ? -18.202 -2.314 39.987 1.00 88.12 87 ALA A N 1
ATOM 646 C CA . ALA A 1 87 ? -19.547 -2.352 40.557 1.00 88.12 87 ALA A CA 1
ATOM 647 C C . ALA A 1 87 ? -19.752 -3.516 41.542 1.00 88.12 87 ALA A C 1
ATOM 649 O O . ALA A 1 87 ? -20.459 -3.364 42.537 1.00 88.12 87 ALA A O 1
ATOM 650 N N . ARG A 1 88 ? -19.133 -4.678 41.290 1.00 87.25 88 ARG A N 1
ATOM 651 C CA . ARG A 1 88 ? -19.149 -5.825 42.218 1.00 87.25 88 ARG A CA 1
ATOM 652 C C . ARG A 1 88 ? -18.354 -5.552 43.490 1.00 87.25 88 ARG A C 1
ATOM 654 O O . ARG A 1 88 ? -18.748 -6.023 44.552 1.00 87.25 88 ARG A O 1
ATOM 661 N N . GLU A 1 89 ? -17.265 -4.804 43.378 1.00 92.00 89 GLU A N 1
ATOM 662 C CA . GLU A 1 89 ? -16.424 -4.373 44.499 1.00 92.00 89 GLU A CA 1
ATOM 663 C C . GLU A 1 89 ? -17.074 -3.247 45.324 1.00 92.00 89 GLU A C 1
ATOM 665 O O . GLU A 1 89 ? -16.608 -2.933 46.417 1.00 92.00 89 GLU A O 1
ATOM 670 N N . GLY A 1 90 ? -18.203 -2.701 44.855 1.00 89.50 90 GLY A N 1
ATOM 671 C CA . GLY A 1 90 ? -18.976 -1.675 45.552 1.00 89.50 90 GLY A CA 1
ATOM 672 C C . GLY A 1 90 ? -18.513 -0.249 45.261 1.00 89.50 90 GLY A C 1
ATOM 673 O O . GLY A 1 90 ? -18.886 0.666 45.996 1.00 89.50 90 GLY A O 1
ATOM 674 N N . GLU A 1 91 ? -17.722 -0.048 44.203 1.00 89.75 91 GLU A N 1
ATOM 675 C CA . GLU A 1 91 ? -17.297 1.283 43.777 1.00 89.75 91 GLU A CA 1
ATOM 676 C C . GLU A 1 91 ? -18.488 2.176 43.423 1.00 89.75 91 GLU A C 1
ATOM 678 O O . GLU A 1 91 ? -19.513 1.738 42.889 1.00 89.75 91 GLU A O 1
ATOM 683 N N . SER A 1 92 ? -18.347 3.470 43.711 1.00 88.69 92 SER A N 1
ATOM 684 C CA . SER A 1 92 ? -19.405 4.436 43.414 1.00 88.69 92 SER A CA 1
ATOM 685 C C . SER A 1 92 ? -19.573 4.618 41.902 1.00 88.69 92 SER A C 1
ATOM 687 O O . SER A 1 92 ? -18.596 4.647 41.155 1.00 88.69 92 SER A O 1
ATOM 689 N N . GLY A 1 93 ? -20.806 4.839 41.438 1.00 85.81 93 GLY A N 1
ATOM 690 C CA . GLY A 1 93 ? -21.069 5.070 40.011 1.00 85.81 93 GLY A CA 1
ATOM 691 C C . GLY A 1 93 ? -20.275 6.244 39.419 1.00 85.81 93 GLY A C 1
ATOM 692 O O . GLY A 1 93 ? -19.891 6.193 38.257 1.00 85.81 93 GLY A O 1
ATOM 693 N N . GLN A 1 94 ? -19.953 7.269 40.219 1.00 89.69 94 GLN A N 1
ATOM 694 C CA . GLN A 1 94 ? -19.083 8.365 39.775 1.00 89.69 94 GLN A CA 1
ATOM 695 C C . GLN A 1 94 ? -17.641 7.904 39.528 1.00 89.69 94 GLN A C 1
ATOM 697 O O . GLN A 1 94 ? -17.015 8.371 38.581 1.00 89.69 94 GLN A O 1
ATOM 702 N N . GLU A 1 95 ? -17.117 6.993 40.351 1.00 89.62 95 GLU A N 1
ATOM 703 C CA . GLU A 1 95 ? -15.767 6.448 40.183 1.00 89.62 95 GLU A CA 1
ATOM 704 C C . GLU A 1 95 ? -15.680 5.536 38.957 1.00 89.62 95 GLU A C 1
ATOM 706 O O . GLU A 1 95 ? -14.735 5.630 38.175 1.00 89.62 95 GLU A O 1
ATOM 711 N N . ILE A 1 96 ? -16.719 4.734 38.719 1.00 89.69 96 ILE A N 1
ATOM 712 C CA . ILE A 1 96 ? -16.825 3.886 37.528 1.00 89.69 96 ILE A CA 1
ATOM 713 C C . ILE A 1 96 ? -16.870 4.738 36.253 1.00 89.69 96 ILE A C 1
ATOM 715 O O . ILE A 1 96 ? -16.097 4.482 35.327 1.00 89.69 96 ILE A O 1
ATOM 719 N N . VAL A 1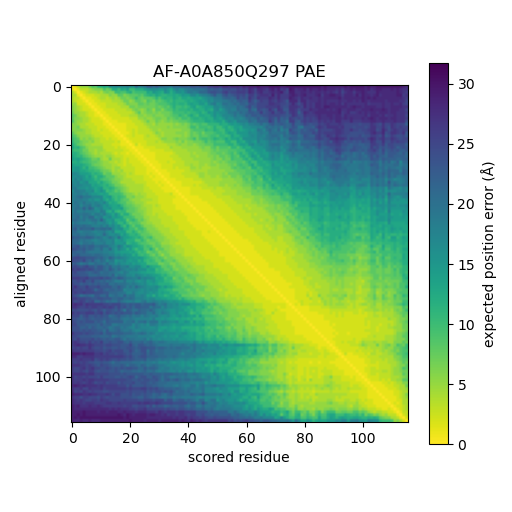 97 ? -17.687 5.799 36.220 1.00 91.94 97 VAL A N 1
ATOM 720 C CA . VAL A 1 97 ? -17.720 6.764 35.103 1.00 91.94 97 VAL A CA 1
ATOM 721 C C . VAL A 1 97 ? -16.356 7.412 34.897 1.00 91.94 97 VAL A C 1
ATOM 723 O O . VAL A 1 97 ? -15.900 7.549 33.766 1.00 91.94 97 VAL A O 1
ATOM 726 N N . ARG A 1 98 ? -15.677 7.805 35.979 1.00 90.44 98 ARG A N 1
ATOM 727 C CA . ARG A 1 98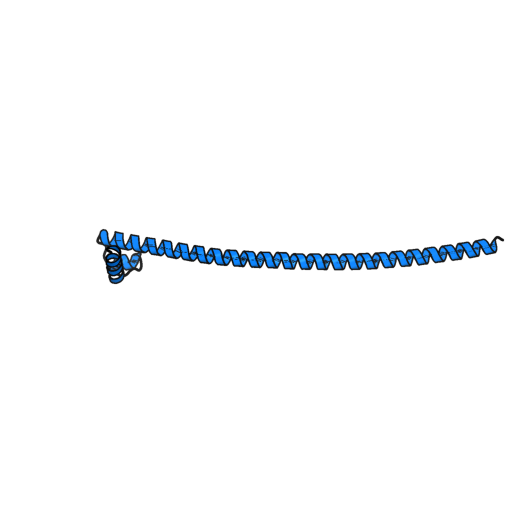 ? -14.365 8.458 35.898 1.00 90.44 98 ARG A CA 1
ATOM 728 C C . ARG A 1 98 ? -13.308 7.546 35.271 1.00 90.44 98 ARG A C 1
ATOM 730 O O . ARG A 1 98 ? -12.496 8.025 34.486 1.00 90.44 98 ARG A O 1
ATOM 737 N N . GLN A 1 99 ? -13.305 6.260 35.625 1.00 88.50 99 GLN A N 1
ATOM 738 C CA . GLN A 1 99 ? -12.279 5.313 35.177 1.00 88.50 99 GLN A CA 1
ATOM 739 C C . GLN A 1 99 ? -12.597 4.642 33.837 1.00 88.50 99 GLN A C 1
ATOM 741 O O . GLN A 1 99 ? -11.679 4.295 33.100 1.00 88.50 99 GLN A O 1
ATOM 746 N N . THR A 1 100 ? -13.878 4.449 33.520 1.00 87.69 100 THR A N 1
ATOM 747 C CA . THR A 1 100 ? -14.312 3.656 32.356 1.00 87.69 100 THR A CA 1
ATOM 748 C C . THR A 1 100 ? -15.198 4.431 31.385 1.00 87.69 100 THR A C 1
ATOM 750 O O . THR A 1 100 ? -15.481 3.942 30.301 1.00 87.69 100 THR A O 1
ATOM 753 N N . GLY A 1 101 ? -15.671 5.625 31.741 1.00 88.00 101 GLY A N 1
ATOM 754 C CA . GLY A 1 101 ? -16.616 6.394 30.927 1.00 88.00 101 GLY A CA 1
ATOM 755 C C . GLY A 1 101 ? -18.036 5.817 30.868 1.00 88.00 101 GLY A C 1
ATOM 756 O O . GLY A 1 101 ? -18.893 6.440 30.254 1.00 88.00 101 GLY A O 1
ATOM 757 N N . ILE A 1 102 ? -18.299 4.669 31.504 1.00 86.81 102 ILE A N 1
ATOM 758 C CA . ILE A 1 102 ? -19.604 3.997 31.501 1.00 86.81 102 ILE A CA 1
ATOM 759 C C . ILE A 1 102 ? -20.462 4.539 32.649 1.00 86.81 102 ILE A C 1
ATOM 761 O O . ILE A 1 102 ? -20.046 4.516 33.810 1.00 86.81 102 ILE A O 1
ATOM 765 N N . SER A 1 103 ? -21.665 5.019 32.332 1.00 87.44 103 SER A N 1
ATOM 766 C CA . SER A 1 103 ? -22.633 5.521 33.313 1.00 87.44 103 SER A CA 1
ATOM 767 C C . SER A 1 103 ? -23.286 4.414 34.138 1.00 87.44 103 SER A C 1
ATOM 769 O O . SER A 1 103 ? -23.336 3.250 33.747 1.00 87.44 103 SER A O 1
ATOM 771 N N . ALA A 1 104 ? -23.821 4.787 35.304 1.00 83.50 104 ALA A N 1
ATOM 772 C CA . ALA A 1 104 ? -24.526 3.848 36.173 1.00 83.50 104 ALA A CA 1
ATOM 773 C C . ALA A 1 104 ? -25.747 3.220 35.472 1.00 83.50 104 ALA A C 1
ATOM 775 O O . ALA A 1 104 ? -25.979 2.021 35.613 1.00 83.50 104 ALA A O 1
ATOM 776 N N . ASP A 1 105 ? -26.480 4.002 34.676 1.00 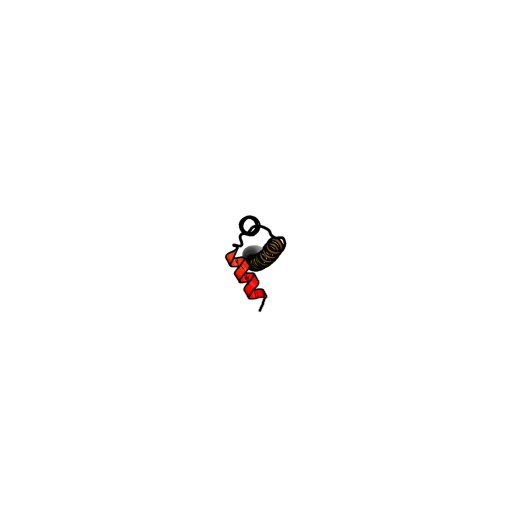85.19 105 ASP A N 1
ATOM 777 C CA . ASP A 1 105 ? -27.650 3.525 33.929 1.00 85.19 105 ASP A CA 1
ATOM 778 C C . ASP A 1 105 ? -27.251 2.541 32.818 1.00 85.19 105 ASP A C 1
ATOM 780 O O . ASP A 1 105 ? -27.872 1.485 32.670 1.00 85.19 105 ASP A O 1
ATOM 784 N N . GLU A 1 106 ? -26.171 2.830 32.081 1.00 85.62 106 GLU A N 1
ATOM 785 C CA . GLU A 1 106 ? -25.602 1.905 31.089 1.00 85.62 106 GLU A CA 1
ATOM 786 C C . GLU A 1 106 ? -25.141 0.604 31.745 1.00 85.62 106 GLU A C 1
ATOM 788 O O . GLU A 1 106 ? -25.379 -0.481 31.215 1.00 85.62 106 GLU A O 1
ATOM 793 N N . LEU A 1 107 ? -24.544 0.690 32.933 1.00 85.06 107 LEU A N 1
ATOM 794 C CA . LEU A 1 107 ? -24.086 -0.476 33.675 1.00 85.06 107 LEU A CA 1
ATOM 795 C C . LEU A 1 107 ? -25.250 -1.372 34.128 1.00 85.06 107 LEU A C 1
ATOM 797 O O . LEU A 1 107 ? -25.164 -2.599 34.027 1.00 85.06 107 LEU A O 1
ATOM 801 N N . VAL A 1 108 ? -26.357 -0.779 34.588 1.00 84.50 108 VAL A N 1
ATOM 802 C CA . VAL A 1 108 ? -27.587 -1.514 34.928 1.00 84.50 108 VAL A CA 1
ATOM 803 C C . VAL A 1 108 ? -28.169 -2.189 33.686 1.00 84.50 108 VAL A C 1
ATOM 805 O O . VAL A 1 108 ? -28.534 -3.366 33.745 1.00 84.50 108 VAL A O 1
ATOM 808 N N . ALA A 1 109 ? -28.207 -1.488 32.550 1.00 83.81 109 ALA A N 1
ATOM 809 C CA . ALA A 1 109 ? -28.659 -2.061 31.287 1.00 83.81 109 ALA A CA 1
ATOM 810 C C . ALA A 1 109 ? -27.781 -3.253 30.856 1.00 83.81 109 ALA A C 1
ATOM 812 O O . ALA A 1 109 ? -28.307 -4.320 30.535 1.00 83.81 109 ALA A O 1
ATOM 813 N N . MET A 1 110 ? -26.451 -3.125 30.930 1.00 80.88 110 MET A N 1
ATOM 814 C CA . MET A 1 110 ? -25.503 -4.210 30.634 1.00 80.88 110 MET A CA 1
ATOM 815 C C . MET A 1 110 ? -25.708 -5.431 31.546 1.00 80.88 110 MET A C 1
ATOM 817 O O . MET A 1 110 ? -25.703 -6.570 31.076 1.00 80.88 110 MET A O 1
ATOM 821 N N . GLN A 1 111 ? -25.934 -5.221 32.847 1.00 78.62 111 GLN A N 1
ATOM 822 C CA . GLN A 1 111 ? -26.223 -6.307 33.791 1.00 78.62 111 GLN A CA 1
ATOM 823 C C . GLN A 1 111 ? -27.558 -7.006 33.502 1.00 78.62 111 GLN A C 1
ATOM 825 O O . GLN A 1 111 ? -27.656 -8.223 33.677 1.00 78.62 111 GLN A O 1
ATOM 830 N N . ALA A 1 112 ? -28.574 -6.259 33.060 1.00 78.81 112 ALA A N 1
ATOM 831 C CA . ALA A 1 112 ? -29.867 -6.815 32.676 1.00 78.81 112 ALA A CA 1
ATOM 832 C C . ALA A 1 112 ? -29.751 -7.710 31.432 1.00 78.81 112 ALA A C 1
ATOM 834 O O . ALA A 1 112 ? -30.262 -8.828 31.447 1.00 78.81 112 ALA A O 1
ATOM 835 N N . PHE A 1 113 ? -29.016 -7.273 30.401 1.00 71.62 113 PHE A N 1
ATOM 836 C CA . PHE A 1 113 ? -28.778 -8.079 29.197 1.00 71.62 113 PHE A CA 1
ATOM 837 C C . PHE A 1 113 ? -27.964 -9.347 29.468 1.00 71.62 113 PHE A C 1
ATOM 839 O O . PHE A 1 113 ? -28.231 -10.372 28.859 1.00 71.62 113 PHE A O 1
ATOM 846 N N . ARG A 1 114 ? -27.012 -9.319 30.410 1.00 67.19 114 ARG A N 1
ATOM 847 C CA . ARG A 1 114 ? -26.178 -10.488 30.751 1.00 67.19 114 ARG A CA 1
ATOM 848 C C . ARG A 1 114 ? -26.916 -11.572 31.554 1.00 67.19 114 ARG A C 1
ATOM 850 O O . ARG A 1 114 ? -26.400 -12.676 31.708 1.00 67.19 114 ARG A O 1
ATOM 857 N N . ARG A 1 115 ? -28.074 -11.252 32.143 1.00 62.00 115 ARG A N 1
ATOM 858 C CA . ARG A 1 115 ? -28.916 -12.206 32.892 1.00 62.00 115 ARG A CA 1
ATOM 859 C C . ARG A 1 115 ? -29.839 -13.041 31.993 1.00 62.00 115 ARG A C 1
ATOM 861 O O . ARG A 1 115 ? -30.479 -13.954 32.516 1.00 62.00 115 ARG A O 1
ATOM 868 N N . HIS A 1 116 ? -29.902 -12.725 30.701 1.00 48.84 116 HIS A N 1
ATOM 869 C CA . HIS A 1 116 ? -30.633 -13.448 29.660 1.00 48.84 116 HIS A CA 1
ATOM 870 C C . HIS A 1 116 ? -29.668 -14.215 28.755 1.00 48.84 116 HIS A C 1
ATOM 872 O O . HIS A 1 116 ? -30.102 -15.270 28.243 1.00 48.84 116 HIS A O 1
#

Secondary structure (DSSP, 8-state):
-HHHHHHHHHHHHHHHHHHHHHHHHHHHHHHHHHHHHHHHHHHHHHHHHHHHHHHHHHHHHHHHHHHHHHHHHHHHHHHHHHHHHHHHHT--HHHHHHHH---HHHHHHHHHHHT-

Organism: NCBI:txid2729614

Mean predicted aligned error: 11.94 Å